Protein AF-A0A3M1LSC3-F1 (afdb_monomer)

Secondary structure (DSSP, 8-state):
-------PPEEEEETTEEEEES--TT-BHHHIIIIIT--TTS--SSSSSSS-TTEEEETTEEEETTTSBGGGGTT--

Foldseek 3Di:
DDPPPQQPWFWAADPNRIDIDGNPDQDFQLCCCCPVVVPPQQDDDPLPQPPLSRWDDWQHDTGRSSPHGNNVRGHID

Sequence (77 aa):
MRDDAETAAMRFTLNGQEVALPDPGAARLSEVLRSQFGRTDVKIGCNAGDCGACTVLIDGQAVCACITAARQAEGRR

Solvent-accessible surface area (backbone atoms only — not comparable to full-atom values): 4582 Å² total; per-residue (Å²): 143,76,81,84,69,79,59,63,66,42,38,29,34,58,95,88,37,83,46,73,43,66,57,66,76,89,39,32,29,45,52,48,39,32,75,77,65,62,41,66,83,58,35,80,74,70,64,71,58,80,70,56,51,28,53,43,60,54,78,82,42,82,42,42,22,48,68,36,51,36,73,79,42,54,80,37,62

pLDDT: mean 92.49, std 13.92, range [41.28, 98.56]

Mean predicted aligned error: 4.74 Å

Structure (mmCIF, N/CA/C/O backbone):
data_AF-A0A3M1LSC3-F1
#
_entry.id   AF-A0A3M1LSC3-F1
#
loop_
_atom_site.group_PDB
_atom_site.id
_atom_site.type_symbol
_atom_site.label_atom_id
_atom_site.label_alt_id
_atom_site.label_comp_id
_atom_site.label_asym_id
_atom_site.label_entity_id
_atom_site.label_seq_id
_atom_site.pdbx_PDB_ins_code
_atom_site.Cartn_x
_atom_site.Cartn_y
_atom_site.Cartn_z
_atom_site.occupancy
_atom_site.B_iso_or_equiv
_atom_site.auth_seq_id
_atom_site.auth_comp_id
_atom_site.auth_asym_id
_atom_site.auth_atom_id
_atom_site.pdbx_PDB_model_num
ATOM 1 N N . MET A 1 1 ? -8.224 34.386 7.439 1.00 50.62 1 MET A N 1
ATOM 2 C CA . MET A 1 1 ? -8.893 33.702 6.315 1.00 50.62 1 MET A CA 1
ATOM 3 C C . MET A 1 1 ? -7.982 32.616 5.762 1.00 50.62 1 MET A C 1
ATOM 5 O O . MET A 1 1 ? -7.294 32.842 4.776 1.00 50.62 1 MET A O 1
ATOM 9 N N . ARG A 1 2 ? -7.954 31.467 6.438 1.00 51.12 2 ARG A N 1
ATOM 10 C CA . ARG A 1 2 ? -7.926 30.133 5.832 1.00 51.12 2 ARG A CA 1
ATOM 11 C C . ARG A 1 2 ? -8.709 29.271 6.809 1.00 51.12 2 ARG A C 1
ATOM 13 O O . ARG A 1 2 ? -8.266 29.107 7.937 1.00 51.12 2 ARG A O 1
ATOM 20 N N . ASP A 1 3 ? -9.916 28.906 6.403 1.00 41.28 3 ASP A N 1
ATOM 21 C CA . ASP A 1 3 ? -10.700 27.868 7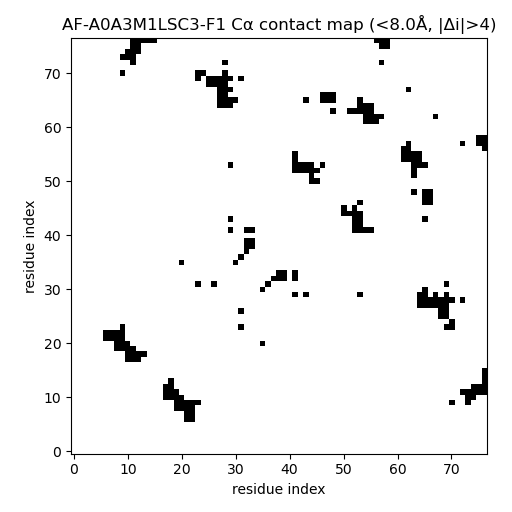.052 1.00 41.28 3 ASP A CA 1
ATOM 22 C C . ASP A 1 3 ? -9.826 26.619 7.145 1.00 41.28 3 ASP A C 1
ATOM 24 O O . ASP A 1 3 ? -9.306 26.148 6.127 1.00 41.28 3 ASP A O 1
ATOM 28 N N . ASP A 1 4 ? -9.663 26.120 8.366 1.00 44.47 4 ASP A N 1
ATOM 29 C CA . ASP A 1 4 ? -9.248 24.761 8.688 1.00 44.47 4 ASP A CA 1
ATOM 30 C C . ASP A 1 4 ? -10.303 23.797 8.132 1.00 44.47 4 ASP A C 1
ATOM 32 O O . ASP A 1 4 ? -11.115 23.235 8.864 1.00 44.47 4 ASP A O 1
ATOM 36 N N . ALA A 1 5 ? -10.351 23.681 6.802 1.00 49.38 5 ALA A N 1
ATOM 37 C CA . ALA A 1 5 ? -11.185 22.725 6.110 1.00 49.38 5 ALA A CA 1
ATOM 38 C C . ALA A 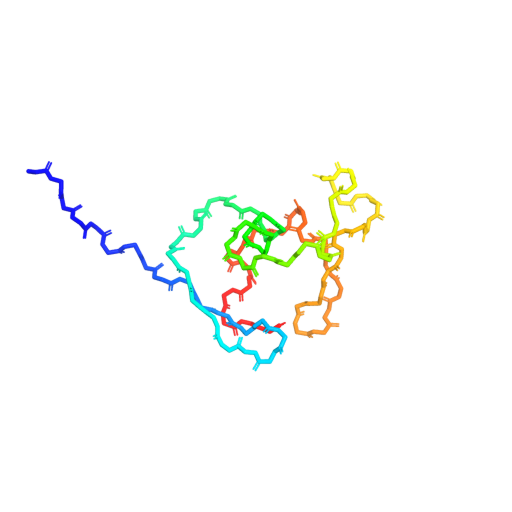1 5 ? -10.820 21.350 6.658 1.00 49.38 5 ALA A C 1
ATOM 40 O O . ALA A 1 5 ? -9.707 20.864 6.469 1.00 49.38 5 ALA A O 1
ATOM 41 N N . GLU A 1 6 ? -11.767 20.796 7.398 1.00 54.09 6 GLU A N 1
ATOM 42 C CA . GLU A 1 6 ? -11.771 19.491 8.024 1.00 54.09 6 GLU A CA 1
ATOM 43 C C . GLU A 1 6 ? -11.322 18.434 7.011 1.00 54.09 6 GLU A C 1
ATOM 45 O O . GLU A 1 6 ? -12.102 17.907 6.218 1.00 54.09 6 GLU A O 1
ATOM 50 N N . THR A 1 7 ? -10.015 18.182 6.980 1.00 61.53 7 THR A N 1
ATOM 51 C CA . THR A 1 7 ? -9.397 17.171 6.136 1.00 61.53 7 THR A CA 1
ATOM 52 C C . THR A 1 7 ? -9.912 15.822 6.622 1.00 61.53 7 THR A C 1
ATOM 54 O O . THR A 1 7 ? -9.376 15.273 7.586 1.00 61.53 7 THR A O 1
ATOM 57 N N . ALA A 1 8 ? -10.993 15.329 6.011 1.00 69.50 8 ALA A N 1
ATOM 58 C CA . ALA A 1 8 ? -11.669 14.106 6.424 1.00 69.50 8 ALA A CA 1
ATOM 59 C C . ALA A 1 8 ? -10.642 12.981 6.618 1.00 69.50 8 ALA A C 1
ATOM 61 O O . ALA A 1 8 ? -9.918 12.615 5.689 1.00 69.50 8 ALA A O 1
ATOM 62 N N . ALA A 1 9 ? -10.539 12.492 7.854 1.00 87.69 9 ALA A N 1
ATOM 63 C CA . ALA A 1 9 ? -9.560 11.479 8.213 1.00 87.69 9 ALA A CA 1
ATOM 64 C C . ALA A 1 9 ? -9.911 10.153 7.532 1.00 87.69 9 ALA A C 1
ATOM 66 O O . ALA A 1 9 ? -11.038 9.673 7.660 1.00 87.69 9 ALA A O 1
ATOM 67 N N . MET A 1 10 ? -8.930 9.558 6.860 1.00 94.94 10 MET A N 1
ATOM 68 C CA . MET A 1 10 ? -9.024 8.211 6.312 1.00 94.94 10 MET A CA 1
ATOM 69 C C . MET A 1 10 ? -8.755 7.188 7.415 1.00 94.94 10 MET A C 1
ATOM 71 O O . MET A 1 10 ? -7.834 7.374 8.217 1.00 94.94 10 MET A O 1
ATOM 75 N N . ARG A 1 11 ? -9.524 6.096 7.460 1.00 97.31 11 ARG A N 1
ATOM 76 C CA . ARG A 1 11 ? -9.361 5.008 8.438 1.00 97.31 11 ARG A CA 1
ATOM 77 C C . ARG A 1 11 ? -9.294 3.657 7.744 1.00 97.31 11 ARG A C 1
ATOM 79 O O . ARG A 1 11 ? -10.002 3.409 6.776 1.00 97.31 11 ARG A O 1
ATOM 86 N N . PHE A 1 12 ? -8.455 2.764 8.249 1.00 97.88 12 PHE A N 1
ATOM 87 C CA . PHE A 1 12 ? -8.373 1.383 7.773 1.00 97.88 12 PHE A CA 1
ATOM 88 C C . PHE A 1 12 ? -7.742 0.485 8.837 1.00 97.88 12 PHE A C 1
ATOM 90 O O . PHE A 1 12 ? -7.231 0.961 9.853 1.00 97.88 12 PHE A O 1
ATOM 97 N N . THR A 1 13 ? -7.778 -0.825 8.625 1.00 98.50 13 THR A N 1
ATOM 98 C CA . THR A 1 13 ? -7.106 -1.794 9.488 1.00 98.50 13 THR A CA 1
ATOM 99 C C . THR A 1 13 ? -5.755 -2.155 8.882 1.00 98.50 13 THR A C 1
ATOM 101 O O . THR A 1 13 ? -5.675 -2.651 7.769 1.00 98.50 13 THR A O 1
ATOM 104 N N . LEU A 1 14 ? -4.670 -1.942 9.619 1.00 98.00 14 LEU A N 1
ATOM 105 C CA . LEU A 1 14 ? -3.317 -2.307 9.218 1.00 98.00 14 LEU A CA 1
ATOM 106 C C . LEU A 1 14 ? -2.808 -3.437 10.110 1.00 98.00 14 LEU A C 1
ATOM 108 O O . LEU A 1 14 ? -2.547 -3.225 11.293 1.00 98.00 14 LEU A O 1
ATOM 112 N N . ASN A 1 15 ? -2.643 -4.637 9.549 1.00 96.88 15 ASN A N 1
ATOM 113 C CA . ASN A 1 15 ? -2.161 -5.822 10.277 1.00 96.88 15 ASN A CA 1
ATOM 114 C C . ASN A 1 15 ? -2.950 -6.099 11.576 1.00 96.88 15 ASN A C 1
ATOM 116 O O . ASN A 1 15 ? -2.376 -6.444 12.606 1.00 96.88 15 ASN A O 1
ATOM 120 N N . GLY A 1 16 ? -4.274 -5.918 11.528 1.00 97.19 16 GLY A N 1
ATOM 121 C CA . GLY A 1 16 ? -5.173 -6.114 12.672 1.00 97.19 16 GLY A CA 1
ATOM 122 C C . GLY A 1 16 ? -5.285 -4.922 13.628 1.00 97.19 16 GLY A C 1
ATOM 123 O O . GLY A 1 16 ? -6.020 -5.014 14.606 1.00 97.19 16 GLY A O 1
ATOM 124 N N . GLN A 1 17 ? -4.599 -3.807 13.362 1.00 97.56 17 GLN A N 1
ATOM 125 C CA . GLN A 1 17 ? -4.707 -2.578 14.150 1.00 97.56 17 GLN A CA 1
ATOM 126 C C . GLN A 1 17 ? -5.492 -1.518 13.380 1.00 97.56 17 GLN A C 1
ATOM 128 O O . GLN A 1 17 ? -5.150 -1.210 12.241 1.00 97.56 17 GLN A O 1
ATOM 133 N N . GLU A 1 18 ? -6.519 -0.933 13.988 1.00 97.75 18 GLU A N 1
ATOM 134 C CA . GLU A 1 18 ? -7.187 0.234 13.409 1.00 97.75 18 GLU A CA 1
ATOM 135 C C . GLU A 1 18 ? -6.241 1.436 13.410 1.00 97.75 18 GLU A C 1
ATOM 137 O O . GLU A 1 18 ? -5.647 1.786 14.433 1.00 97.75 18 GLU A O 1
ATOM 142 N N . VAL A 1 19 ? -6.090 2.063 12.247 1.00 97.00 19 VAL A N 1
ATOM 143 C CA . VAL A 1 19 ? -5.254 3.244 12.049 1.00 97.00 19 VAL A CA 1
ATOM 144 C C . VAL A 1 19 ? -6.045 4.338 11.347 1.00 97.00 19 VAL A C 1
ATOM 146 O O . VAL A 1 19 ? -6.989 4.076 10.601 1.00 97.00 19 VAL A O 1
ATOM 149 N N . ALA A 1 20 ? -5.645 5.582 11.590 1.00 95.94 20 ALA A N 1
ATOM 150 C CA . ALA A 1 20 ? -6.222 6.750 10.949 1.00 95.94 20 ALA A CA 1
ATOM 151 C C . ALA A 1 20 ? -5.122 7.726 10.535 1.00 95.94 20 ALA A C 1
ATOM 153 O O . ALA A 1 20 ? -4.088 7.823 11.198 1.00 95.94 20 ALA A O 1
ATOM 154 N N . LEU A 1 21 ? -5.362 8.460 9.455 1.00 94.31 21 LEU A N 1
ATOM 155 C CA . LEU A 1 21 ? -4.497 9.532 8.975 1.00 94.31 21 LEU A CA 1
ATOM 156 C C . LEU A 1 21 ? -5.333 10.667 8.367 1.00 94.31 21 LEU A C 1
ATOM 158 O O . LEU A 1 21 ? -6.466 10.422 7.949 1.00 94.31 21 LEU A O 1
ATOM 162 N N . PRO A 1 22 ? -4.798 11.897 8.283 1.00 93.69 22 PRO A N 1
ATOM 163 C CA . PRO A 1 22 ? -5.3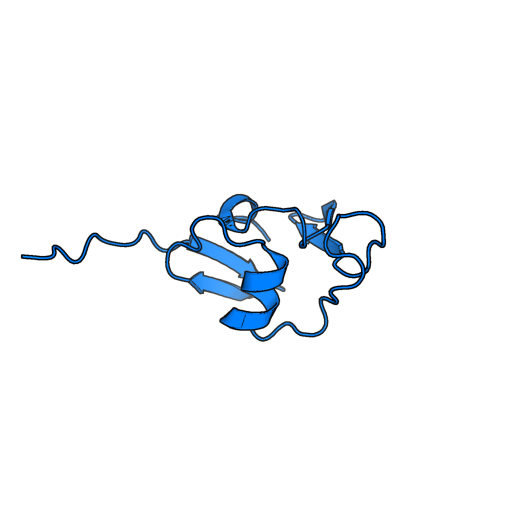99 12.940 7.453 1.00 93.69 22 PRO A CA 1
ATOM 164 C C . PRO A 1 22 ? -5.544 12.470 6.000 1.00 93.69 22 PRO A C 1
ATOM 166 O O . PRO A 1 22 ? -4.797 11.592 5.569 1.00 93.69 22 PRO A O 1
ATOM 169 N N . ASP A 1 23 ? -6.470 13.067 5.246 1.00 92.12 23 ASP A N 1
ATOM 170 C CA . ASP A 1 23 ? -6.665 12.794 3.816 1.00 92.12 23 ASP A CA 1
ATOM 171 C C . ASP A 1 23 ? -5.320 12.672 3.073 1.00 92.12 23 ASP A C 1
ATOM 173 O O . ASP A 1 23 ? -4.576 13.655 2.973 1.00 92.12 23 ASP A O 1
ATOM 177 N N . PRO A 1 24 ? -4.996 11.485 2.529 1.00 92.81 24 PRO A N 1
ATOM 178 C CA . PRO A 1 24 ? -3.747 11.273 1.810 1.00 92.81 24 PRO A CA 1
ATOM 179 C C . PRO A 1 24 ? -3.749 11.906 0.408 1.00 92.81 24 PRO A C 1
ATOM 181 O O . PRO A 1 24 ? -2.750 11.816 -0.308 1.00 92.81 24 PRO A O 1
ATOM 184 N N . GLY A 1 25 ? -4.858 12.507 -0.032 1.00 92.69 25 GLY A N 1
ATOM 185 C CA . GLY A 1 25 ? -5.002 13.086 -1.361 1.00 92.69 25 GLY A CA 1
ATOM 186 C C . GLY A 1 25 ? -4.754 12.043 -2.452 1.00 92.69 25 GLY A C 1
ATOM 187 O O . GLY A 1 25 ? -5.398 10.994 -2.486 1.00 92.69 25 GLY A O 1
ATOM 188 N N . ALA A 1 26 ? -3.800 12.329 -3.340 1.00 94.19 26 ALA A N 1
ATOM 189 C CA . ALA A 1 26 ? -3.397 11.441 -4.433 1.00 94.19 26 ALA A CA 1
ATOM 190 C C . ALA A 1 26 ? -2.243 10.483 -4.066 1.00 94.19 26 ALA A C 1
ATOM 192 O O . ALA A 1 26 ? -1.662 9.860 -4.959 1.00 94.19 26 ALA A O 1
ATOM 193 N N . ALA A 1 27 ? -1.877 10.373 -2.783 1.00 96.75 27 ALA A N 1
ATOM 194 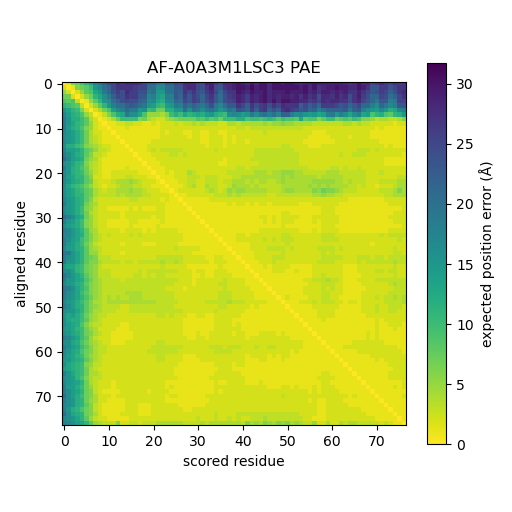C CA . ALA A 1 27 ? -0.769 9.521 -2.370 1.00 96.75 27 ALA A CA 1
ATOM 195 C C . ALA A 1 27 ? -1.044 8.038 -2.659 1.00 96.75 27 ALA A C 1
ATOM 197 O O . ALA A 1 27 ? -2.168 7.527 -2.568 1.00 96.75 27 ALA A O 1
ATOM 198 N N . ARG A 1 28 ? 0.035 7.327 -2.982 1.00 98.12 28 ARG A N 1
ATOM 199 C CA . ARG A 1 28 ? 0.020 5.878 -3.196 1.00 98.12 28 ARG A CA 1
ATOM 200 C C . ARG A 1 28 ? -0.012 5.161 -1.853 1.00 98.12 28 ARG A C 1
ATOM 202 O O . ARG A 1 28 ? 0.593 5.615 -0.880 1.00 98.12 28 ARG A O 1
ATOM 209 N N . LEU A 1 29 ? -0.643 3.993 -1.807 1.00 98.25 29 LEU A N 1
ATOM 210 C CA . LEU A 1 29 ? -0.730 3.194 -0.588 1.00 98.25 29 LEU A CA 1
ATOM 211 C C . LEU A 1 29 ? 0.663 2.853 -0.043 1.00 98.25 29 LEU A C 1
ATOM 213 O O . LEU A 1 29 ? 0.900 2.950 1.156 1.00 98.25 29 LEU A O 1
ATOM 217 N N . SER A 1 30 ? 1.620 2.530 -0.915 1.00 98.38 30 SER A N 1
ATOM 218 C CA . SER A 1 30 ? 2.990 2.237 -0.488 1.00 98.38 30 SER A CA 1
ATOM 219 C C . SER A 1 30 ? 3.700 3.426 0.166 1.00 98.38 30 SER A C 1
ATOM 221 O O . SER A 1 30 ? 4.535 3.226 1.043 1.00 98.38 30 SER A O 1
ATOM 223 N N . GLU A 1 31 ? 3.396 4.653 -0.263 1.00 97.88 31 GLU A N 1
ATOM 224 C CA . GLU A 1 31 ? 3.947 5.867 0.343 1.00 97.88 31 GLU A CA 1
ATOM 225 C C . GLU A 1 31 ? 3.351 6.080 1.733 1.00 97.88 31 GLU A C 1
ATOM 227 O O . GLU A 1 31 ? 4.094 6.253 2.695 1.00 97.88 31 GLU A O 1
ATOM 232 N N . VAL A 1 32 ? 2.027 5.967 1.860 1.00 97.75 32 VAL A N 1
ATOM 233 C CA . VAL A 1 32 ? 1.330 6.068 3.147 1.00 97.75 32 VAL A CA 1
ATOM 234 C C . VAL A 1 32 ? 1.851 5.029 4.143 1.00 97.75 32 VAL A C 1
ATOM 236 O O . VAL A 1 32 ? 2.248 5.380 5.254 1.00 97.75 32 VAL A O 1
ATOM 239 N N . LEU A 1 33 ? 1.929 3.757 3.742 1.00 98.12 33 LEU A N 1
ATOM 240 C CA . LEU A 1 33 ? 2.403 2.673 4.605 1.00 98.12 33 LEU A CA 1
ATOM 241 C C . LEU A 1 33 ? 3.835 2.908 5.100 1.00 98.12 33 LEU A C 1
ATOM 243 O O . LEU A 1 33 ? 4.124 2.691 6.276 1.00 98.12 33 LEU A O 1
ATOM 247 N N . ARG A 1 34 ? 4.729 3.378 4.227 1.00 98.00 34 ARG A N 1
ATOM 248 C CA . ARG A 1 34 ? 6.139 3.591 4.573 1.00 98.00 34 ARG A CA 1
ATOM 249 C C . ARG A 1 34 ? 6.359 4.870 5.373 1.00 98.00 34 ARG A C 1
ATOM 251 O O . ARG A 1 34 ? 7.023 4.815 6.403 1.00 98.00 34 ARG A O 1
ATOM 258 N N . SER A 1 35 ? 5.828 5.995 4.904 1.00 95.75 35 SER A N 1
ATOM 259 C CA . SER A 1 35 ? 6.129 7.324 5.444 1.00 95.75 35 SER A CA 1
ATOM 260 C C . SER A 1 35 ? 5.283 7.673 6.665 1.00 95.75 35 SER A C 1
ATOM 262 O O . SER A 1 35 ? 5.807 8.266 7.600 1.00 95.75 35 SER A O 1
ATOM 264 N N . GLN A 1 36 ? 4.002 7.289 6.682 1.00 95.62 36 GLN A N 1
ATOM 265 C CA . GLN A 1 36 ? 3.094 7.617 7.791 1.00 95.62 36 GLN A CA 1
ATOM 266 C C . GLN A 1 36 ? 3.069 6.521 8.860 1.00 95.62 36 GLN A C 1
ATOM 268 O O . GLN A 1 36 ? 2.968 6.817 10.046 1.00 95.62 36 GLN A O 1
ATOM 273 N N . PHE A 1 37 ? 3.202 5.253 8.455 1.00 97.00 37 PHE A N 1
ATOM 274 C CA . PHE A 1 37 ? 3.095 4.103 9.365 1.00 97.00 37 PHE A CA 1
ATOM 275 C C . PHE A 1 37 ? 4.398 3.315 9.558 1.00 97.00 37 PHE A C 1
ATOM 277 O O . PHE A 1 37 ? 4.401 2.297 10.250 1.00 97.00 37 PHE A O 1
ATOM 284 N N . GLY A 1 38 ? 5.510 3.748 8.953 1.00 96.56 38 GLY A N 1
ATOM 285 C CA . GLY A 1 38 ? 6.827 3.134 9.157 1.00 96.56 38 GLY A CA 1
ATOM 286 C C . GLY A 1 38 ? 6.969 1.696 8.636 1.00 96.56 38 GLY A C 1
ATOM 287 O O . GLY A 1 38 ? 7.934 1.012 8.985 1.00 96.56 38 GLY A O 1
ATOM 288 N N . ARG A 1 39 ? 6.042 1.209 7.799 1.00 97.31 39 ARG A N 1
ATOM 289 C CA . ARG A 1 39 ? 6.040 -0.156 7.236 1.00 97.31 39 ARG A CA 1
ATOM 290 C C . ARG A 1 39 ? 7.052 -0.287 6.101 1.00 97.31 39 ARG A C 1
ATOM 292 O O . ARG A 1 39 ? 6.728 -0.306 4.915 1.00 97.31 39 ARG A O 1
ATOM 299 N N . THR A 1 40 ? 8.329 -0.297 6.475 1.00 95.94 40 THR A N 1
ATOM 300 C CA . THR A 1 40 ? 9.464 -0.342 5.540 1.00 95.94 40 THR A CA 1
ATOM 301 C C . THR A 1 40 ? 9.738 -1.731 4.960 1.00 95.94 40 THR A C 1
ATOM 303 O O . THR A 1 40 ? 10.567 -1.857 4.051 1.00 95.94 40 THR A O 1
ATOM 306 N N . ASP A 1 41 ? 9.056 -2.756 5.465 1.00 96.62 41 ASP A N 1
ATOM 307 C CA . ASP A 1 41 ? 8.951 -4.108 4.921 1.00 96.62 41 ASP A CA 1
ATOM 308 C C . ASP A 1 41 ? 8.268 -4.124 3.546 1.00 96.62 41 ASP A C 1
ATOM 310 O O . ASP A 1 41 ? 8.711 -4.870 2.676 1.00 96.62 41 ASP A O 1
ATOM 314 N N . VAL A 1 42 ? 7.323 -3.211 3.288 1.00 97.62 42 VAL A N 1
ATOM 315 C CA . VAL A 1 42 ? 6.801 -2.950 1.936 1.00 97.62 42 VAL A CA 1
ATOM 316 C C . VAL A 1 42 ? 7.894 -2.290 1.096 1.00 97.62 42 VAL A C 1
ATOM 318 O O . VAL A 1 42 ? 8.251 -1.126 1.315 1.00 97.62 42 VAL A O 1
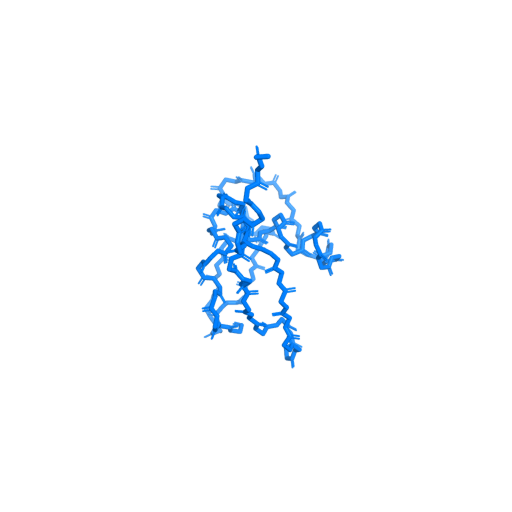ATOM 321 N N . LYS A 1 43 ? 8.468 -3.019 0.135 1.00 98.06 43 LYS A N 1
ATOM 322 C CA . LYS A 1 43 ? 9.594 -2.533 -0.676 1.00 98.06 43 LYS A CA 1
ATOM 323 C C . LYS A 1 43 ? 9.119 -1.830 -1.941 1.00 98.06 43 LYS A C 1
ATOM 325 O O . LYS A 1 43 ? 8.131 -2.212 -2.555 1.00 98.06 43 LYS A O 1
ATOM 330 N N . ILE A 1 44 ? 9.866 -0.813 -2.364 1.00 98.12 44 ILE A N 1
ATOM 331 C CA . ILE A 1 44 ? 9.680 -0.170 -3.666 1.00 98.12 44 ILE A CA 1
ATOM 332 C C . ILE A 1 44 ? 10.815 -0.624 -4.578 1.00 98.12 44 ILE A C 1
ATOM 334 O O . ILE A 1 44 ? 11.964 -0.259 -4.350 1.00 98.12 44 ILE A O 1
ATOM 338 N N . GLY A 1 45 ? 10.481 -1.447 -5.573 1.00 98.00 45 GLY A N 1
ATOM 339 C CA . GLY A 1 45 ? 11.392 -1.837 -6.652 1.00 98.00 45 GLY A CA 1
ATOM 340 C C . GLY A 1 45 ? 11.188 -0.944 -7.874 1.00 98.00 45 GLY A C 1
ATOM 341 O O . GLY A 1 45 ? 11.804 0.107 -7.988 1.00 98.00 45 GLY A O 1
ATOM 342 N N . CYS A 1 46 ? 10.276 -1.344 -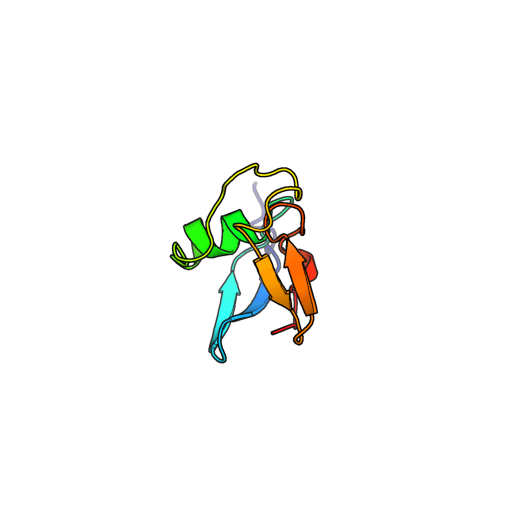8.766 1.00 98.00 46 CYS A N 1
ATOM 343 C CA . CYS A 1 46 ? 9.977 -0.598 -9.998 1.00 98.00 46 CYS A CA 1
ATOM 344 C C . CYS A 1 46 ? 9.079 0.638 -9.805 1.00 98.00 46 CYS A C 1
ATOM 346 O O . CYS A 1 46 ? 9.083 1.524 -10.648 1.00 98.00 46 CYS A O 1
ATOM 348 N N . ASN A 1 47 ? 8.272 0.686 -8.736 1.00 97.56 47 ASN A N 1
ATOM 349 C CA . ASN A 1 47 ? 7.246 1.720 -8.513 1.00 97.56 47 ASN A CA 1
ATOM 350 C C . ASN A 1 47 ? 6.220 1.890 -9.668 1.00 97.56 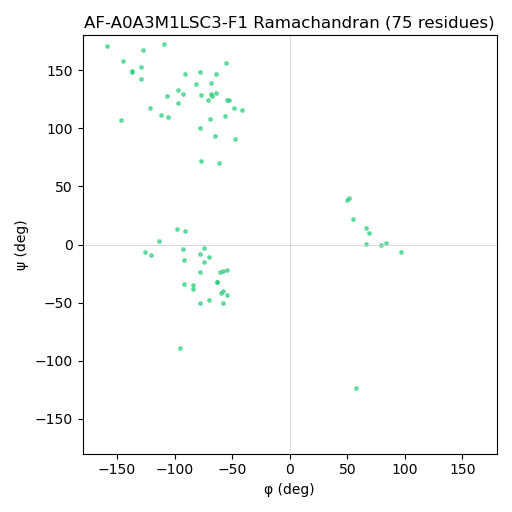47 ASN A C 1
ATOM 352 O O . ASN A 1 47 ? 5.591 2.946 -9.793 1.00 97.56 47 ASN A O 1
ATOM 356 N N . ALA A 1 48 ? 6.066 0.854 -10.500 1.00 97.69 48 ALA A N 1
ATOM 357 C CA . ALA A 1 48 ? 5.231 0.835 -11.705 1.00 97.69 48 ALA A CA 1
ATOM 358 C C . ALA A 1 48 ? 4.209 -0.320 -11.733 1.00 97.69 48 ALA A C 1
ATOM 360 O O . ALA A 1 48 ? 3.347 -0.353 -12.600 1.00 97.69 48 ALA A O 1
ATOM 361 N N . GLY A 1 49 ? 4.268 -1.241 -10.764 1.00 97.81 49 GLY A N 1
ATOM 362 C CA . GLY A 1 49 ? 3.379 -2.406 -10.683 1.00 97.81 49 GLY A CA 1
ATOM 363 C C . GLY A 1 49 ? 3.954 -3.706 -11.256 1.00 97.81 49 GLY A C 1
ATOM 364 O O . GLY A 1 49 ? 3.359 -4.753 -11.035 1.00 97.81 49 GLY A O 1
ATOM 365 N N . ASP A 1 50 ? 5.130 -3.669 -11.885 1.00 98.12 50 ASP A N 1
ATOM 366 C CA . ASP A 1 50 ? 5.670 -4.809 -12.646 1.00 98.12 50 ASP A CA 1
ATOM 367 C C . ASP A 1 50 ? 6.410 -5.853 -11.794 1.00 98.12 50 ASP A C 1
ATOM 369 O O . ASP A 1 50 ? 6.373 -7.045 -12.077 1.00 98.12 50 ASP A O 1
ATOM 373 N N . CYS A 1 51 ? 7.120 -5.420 -10.745 1.00 98.00 51 CYS A N 1
ATOM 374 C CA . CYS A 1 51 ? 8.046 -6.299 -10.011 1.00 98.00 51 CYS A CA 1
ATOM 375 C C . CYS A 1 51 ? 7.439 -7.023 -8.797 1.00 98.00 51 CYS A C 1
ATOM 377 O O . CYS A 1 51 ? 8.102 -7.863 -8.199 1.00 98.00 51 CYS A O 1
ATOM 379 N N . GLY A 1 52 ? 6.247 -6.625 -8.338 1.00 97.94 52 GLY A N 1
ATOM 380 C CA . GLY A 1 52 ? 5.609 -7.200 -7.142 1.00 97.94 52 GLY A CA 1
ATOM 381 C C . GLY A 1 52 ? 6.301 -6.942 -5.787 1.00 97.94 52 GLY A C 1
ATOM 382 O O . GLY A 1 52 ? 5.794 -7.369 -4.757 1.00 97.94 52 GLY A O 1
ATOM 383 N N . ALA A 1 53 ? 7.421 -6.213 -5.725 1.00 98.38 53 ALA A N 1
ATOM 384 C CA . ALA A 1 53 ? 8.137 -5.958 -4.463 1.00 98.38 53 ALA A CA 1
ATOM 385 C C . ALA A 1 53 ? 7.309 -5.196 -3.402 1.00 98.38 53 ALA A C 1
ATOM 387 O O . ALA A 1 53 ? 7.590 -5.281 -2.208 1.00 98.38 53 ALA A O 1
ATOM 388 N N . CYS A 1 54 ? 6.292 -4.450 -3.842 1.00 98.50 54 CYS A N 1
ATOM 389 C CA . CYS A 1 54 ? 5.391 -3.669 -2.994 1.00 98.50 54 CYS A CA 1
ATOM 390 C C . CYS A 1 54 ? 4.064 -4.383 -2.697 1.00 98.50 54 CYS A C 1
ATOM 392 O O . CYS A 1 54 ? 3.091 -3.714 -2.344 1.00 98.50 54 CYS A O 1
ATOM 394 N N . THR A 1 55 ? 3.957 -5.684 -2.969 1.00 98.50 55 THR A N 1
ATOM 395 C CA . THR A 1 55 ? 2.685 -6.395 -2.829 1.00 98.50 55 THR A CA 1
ATOM 396 C C . THR A 1 55 ? 2.232 -6.410 -1.374 1.00 98.50 55 THR A C 1
ATOM 398 O O . THR A 1 55 ? 2.992 -6.765 -0.476 1.00 98.50 55 THR A O 1
ATOM 401 N N . VAL A 1 56 ? 0.975 -6.033 -1.159 1.00 98.50 56 VAL A N 1
ATOM 402 C CA . VAL A 1 56 ? 0.267 -6.133 0.122 1.00 98.50 56 VAL A CA 1
ATOM 403 C C . VAL A 1 56 ? -1.048 -6.868 -0.094 1.00 98.50 56 VAL A C 1
ATOM 405 O O . VAL A 1 56 ? -1.477 -7.067 -1.233 1.00 98.50 56 VAL A O 1
ATOM 408 N N . LEU A 1 57 ? -1.691 -7.267 0.997 1.00 98.50 57 LEU A N 1
ATOM 409 C CA . LEU A 1 57 ? -3.043 -7.802 0.954 1.00 98.50 57 LEU A CA 1
ATOM 410 C C . LEU A 1 57 ? -4.024 -6.686 1.294 1.00 98.50 57 LEU A C 1
ATOM 412 O O . LEU A 1 57 ? -3.809 -5.981 2.273 1.00 98.50 57 LEU A O 1
ATOM 416 N N . ILE A 1 58 ? -5.086 -6.551 0.501 1.00 98.31 58 ILE A N 1
ATOM 417 C CA . ILE A 1 58 ? -6.281 -5.811 0.909 1.00 98.31 58 ILE A CA 1
ATOM 418 C C . ILE A 1 58 ? -7.465 -6.772 0.849 1.00 98.31 58 ILE A C 1
ATOM 420 O O . ILE A 1 58 ? -7.773 -7.323 -0.209 1.00 98.31 58 ILE A O 1
ATOM 424 N N . ASP A 1 59 ? -8.088 -7.025 1.995 1.00 97.88 59 ASP A N 1
ATOM 425 C CA . ASP A 1 59 ? -9.115 -8.048 2.218 1.00 97.88 59 ASP A CA 1
ATOM 426 C C . ASP A 1 59 ? -8.701 -9.433 1.696 1.00 97.88 59 ASP A C 1
ATOM 428 O O . ASP A 1 59 ? -9.488 -10.192 1.132 1.00 97.88 59 ASP A O 1
ATOM 432 N N . GLY A 1 60 ? -7.418 -9.761 1.867 1.00 97.56 60 GLY A N 1
ATOM 433 C CA . GLY A 1 60 ? -6.834 -11.027 1.420 1.00 97.56 60 GLY A CA 1
ATOM 434 C C . GLY A 1 60 ? -6.498 -11.098 -0.073 1.00 97.56 60 GLY A C 1
ATOM 435 O O . GLY A 1 60 ? -5.970 -12.116 -0.510 1.00 97.56 60 GLY A O 1
ATOM 436 N N . GLN A 1 61 ? -6.755 -10.046 -0.856 1.00 98.25 61 GLN A N 1
ATOM 437 C CA . GLN A 1 61 ? -6.359 -9.977 -2.264 1.00 98.25 61 GLN A CA 1
ATOM 438 C C . GLN A 1 61 ? -4.993 -9.308 -2.410 1.00 98.25 61 GLN A C 1
ATOM 440 O O . GLN A 1 61 ? -4.769 -8.220 -1.880 1.00 98.25 61 GLN A O 1
ATOM 445 N N . ALA A 1 62 ? -4.088 -9.948 -3.150 1.00 98.19 62 ALA A N 1
ATOM 446 C CA . ALA A 1 62 ? -2.767 -9.402 -3.436 1.00 98.19 62 ALA A CA 1
ATOM 447 C C . ALA A 1 62 ? -2.862 -8.224 -4.414 1.00 98.19 62 ALA A C 1
ATOM 449 O O . ALA A 1 62 ? -3.387 -8.365 -5.518 1.00 98.19 62 ALA A O 1
ATOM 450 N N . VAL A 1 63 ? -2.330 -7.066 -4.019 1.00 98.38 63 VAL A N 1
ATOM 451 C CA . VAL A 1 63 ? -2.313 -5.848 -4.840 1.00 98.38 63 VAL A CA 1
ATOM 452 C C . VAL A 1 63 ? -0.960 -5.144 -4.770 1.00 98.38 63 VAL A C 1
ATOM 454 O O . VAL A 1 63 ? -0.287 -5.144 -3.737 1.00 98.38 63 VAL A O 1
ATOM 457 N N . CYS A 1 64 ? -0.572 -4.481 -5.859 1.00 98.56 64 CYS A N 1
ATOM 458 C CA . CYS A 1 64 ? 0.636 -3.661 -5.903 1.00 98.56 64 CYS A CA 1
ATOM 459 C C . CYS A 1 64 ? 0.404 -2.304 -5.217 1.00 98.56 64 CYS A C 1
ATOM 461 O O . CYS A 1 64 ? -0.094 -1.367 -5.842 1.00 98.56 64 CYS A O 1
ATOM 463 N N . ALA A 1 65 ? 0.851 -2.148 -3.965 1.00 98.56 65 ALA A N 1
ATOM 464 C CA . ALA A 1 65 ? 0.659 -0.910 -3.196 1.00 98.56 65 ALA A CA 1
ATOM 465 C C . ALA A 1 65 ? 1.243 0.349 -3.869 1.00 98.56 65 ALA A C 1
ATOM 467 O O . ALA A 1 65 ? 0.814 1.460 -3.568 1.00 98.56 65 ALA A O 1
ATOM 468 N N . CYS A 1 66 ? 2.220 0.189 -4.770 1.00 98.38 66 CYS A N 1
ATOM 469 C CA . CYS A 1 66 ? 2.854 1.302 -5.480 1.00 98.38 66 CYS A CA 1
ATOM 470 C C . CYS A 1 66 ? 1.999 1.939 -6.584 1.00 98.38 66 CYS A C 1
ATOM 472 O O . CYS A 1 66 ? 2.323 3.038 -7.025 1.00 98.38 66 CYS A O 1
ATOM 474 N N . ILE A 1 67 ? 0.921 1.284 -7.019 1.00 98.25 67 ILE A N 1
ATOM 475 C CA . ILE A 1 67 ? -0.029 1.822 -8.008 1.00 98.25 67 ILE A CA 1
ATOM 476 C C . ILE A 1 67 ? -1.456 1.931 -7.458 1.00 98.25 67 ILE A C 1
ATOM 478 O O . ILE A 1 67 ? -2.309 2.547 -8.086 1.00 98.25 67 ILE A O 1
ATOM 482 N N . THR A 1 68 ? -1.711 1.378 -6.272 1.00 98.31 68 THR A N 1
ATOM 483 C CA . THR A 1 68 ? -2.971 1.549 -5.546 1.00 98.31 68 THR A CA 1
ATOM 484 C C . THR A 1 68 ? -3.006 2.922 -4.878 1.00 98.31 68 THR A C 1
ATOM 486 O O . THR A 1 68 ? -2.087 3.278 -4.135 1.00 98.31 68 THR A O 1
ATOM 489 N N . ALA A 1 69 ? -4.071 3.691 -5.096 1.00 98.06 69 ALA A N 1
ATOM 490 C CA . ALA A 1 69 ? -4.303 4.929 -4.359 1.00 98.06 69 ALA A CA 1
ATOM 491 C C . ALA A 1 69 ? -4.616 4.608 -2.892 1.00 98.06 69 ALA A C 1
ATOM 493 O O . ALA A 1 69 ? -5.380 3.684 -2.612 1.00 98.06 69 ALA A O 1
ATOM 494 N N . ALA A 1 70 ? -4.070 5.380 -1.950 1.00 97.62 70 ALA A N 1
ATOM 495 C CA . ALA A 1 70 ? -4.252 5.117 -0.523 1.00 97.62 70 ALA A CA 1
ATOM 496 C C . ALA A 1 70 ? -5.736 5.025 -0.138 1.00 97.62 70 ALA A C 1
ATOM 498 O O . ALA A 1 70 ? -6.129 4.057 0.503 1.00 97.62 70 ALA A O 1
ATOM 499 N N . ARG A 1 71 ? -6.581 5.932 -0.652 1.00 96.44 71 ARG A N 1
ATOM 500 C CA . ARG A 1 71 ? -8.040 5.936 -0.431 1.00 96.44 71 ARG A CA 1
ATOM 501 C C . ARG A 1 71 ? -8.748 4.625 -0.793 1.00 96.44 71 ARG A C 1
ATOM 503 O O . ARG A 1 71 ? -9.814 4.354 -0.260 1.00 96.44 71 ARG A O 1
ATOM 510 N N . GLN A 1 72 ? -8.174 3.782 -1.652 1.00 96.88 72 GLN A N 1
ATOM 511 C CA . GLN A 1 72 ? -8.757 2.471 -1.963 1.00 96.88 72 GLN A CA 1
ATOM 512 C C . GLN A 1 72 ? -8.672 1.472 -0.800 1.00 96.88 72 GLN A C 1
ATOM 514 O O . GLN A 1 72 ? -9.288 0.410 -0.891 1.00 96.88 72 GLN A O 1
ATOM 519 N N . ALA A 1 73 ? -7.911 1.780 0.254 1.00 97.25 73 ALA A N 1
ATOM 520 C CA . ALA A 1 73 ? -7.848 1.006 1.490 1.00 97.25 73 ALA A CA 1
ATOM 521 C C . ALA A 1 73 ? -8.836 1.500 2.568 1.00 97.25 73 ALA A C 1
ATOM 523 O O . ALA A 1 73 ? -8.920 0.875 3.619 1.00 97.25 73 ALA A O 1
ATOM 524 N N . GLU A 1 74 ? -9.582 2.588 2.331 1.00 97.38 74 GLU A N 1
ATOM 525 C CA . GLU A 1 74 ? -10.537 3.152 3.299 1.00 97.38 74 GLU A CA 1
ATOM 526 C C . GLU A 1 74 ? -11.542 2.092 3.765 1.00 97.38 74 GLU A C 1
ATOM 528 O O . GLU A 1 74 ? -12.231 1.482 2.949 1.00 97.38 74 GLU A O 1
ATOM 533 N N . GLY A 1 75 ? -11.627 1.880 5.079 1.00 97.38 75 GLY A N 1
ATOM 534 C CA . GLY A 1 75 ? -12.523 0.906 5.703 1.00 97.38 75 GLY A CA 1
ATOM 535 C C . GLY A 1 75 ? -12.167 -0.564 5.452 1.00 97.38 75 GLY A C 1
ATOM 536 O O . GLY A 1 75 ? -12.973 -1.437 5.768 1.00 97.38 75 GLY A O 1
ATOM 537 N N . ARG A 1 76 ? -10.993 -0.857 4.879 1.00 98.06 76 ARG A N 1
ATOM 538 C CA . ARG A 1 76 ? -10.546 -2.217 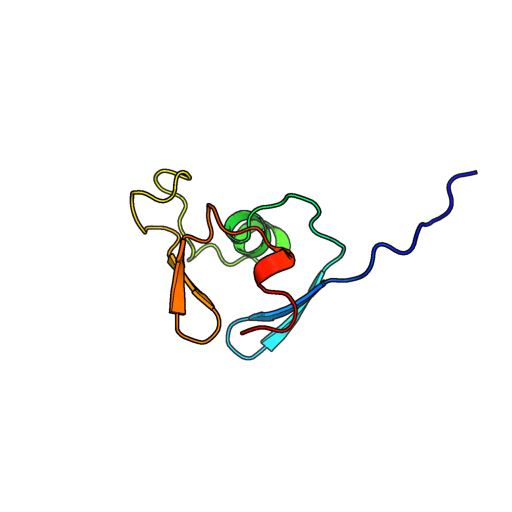4.520 1.00 98.06 76 ARG A CA 1
ATOM 539 C C . ARG A 1 76 ? -9.421 -2.693 5.437 1.00 98.06 76 ARG A C 1
ATOM 541 O O . ARG A 1 76 ? -8.914 -1.909 6.243 1.00 98.06 76 ARG A O 1
ATOM 548 N N . ARG A 1 77 ? -9.032 -3.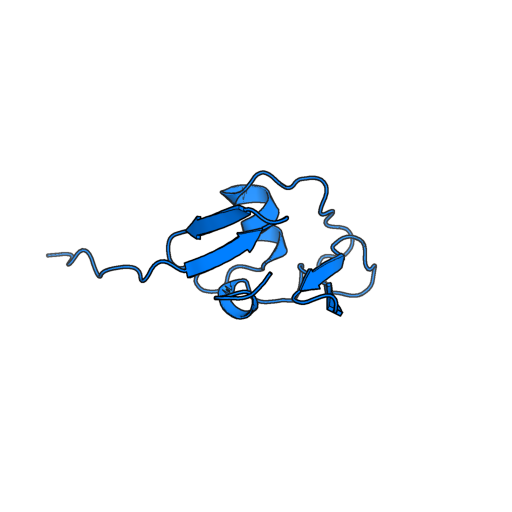967 5.316 1.00 96.31 77 ARG A N 1
ATOM 549 C CA . ARG A 1 77 ? -7.902 -4.545 6.067 1.00 96.31 77 ARG A CA 1
ATOM 550 C C . ARG A 1 77 ? -6.775 -5.077 5.198 1.00 96.31 77 ARG A C 1
ATOM 552 O O . ARG A 1 77 ? -7.086 -5.565 4.090 1.00 96.31 77 ARG A O 1
#

Nearest PDB structures (foldseek):
  3hrd-assembly1_H  TM=9.581E-01  e=6.580E-07  Eubacterium barkeri
  8gy3-assembly1_B  TM=9.642E-01  e=8.594E-07  Gluconobacter oxydans
  1rm6-assembly1_C  TM=9.728E-01  e=1.914E-06  Thauera aromatica
  5g5h-assembly1_A  TM=9.653E-01  e=1.086E-05  Escherichia coli K-12
  1t3q-assembly1_D  TM=8.708E-01  e=6.364E-06  Pseudomonas putida

Radius of gyration: 13.09 Å; Cα contacts (8 Å, |Δi|>4): 126; chains: 1; bounding box: 24×45×27 Å